Protein AF-A0A8K1GYE2-F1 (afdb_monomer_lite)

InterPro domains:
  IPR036224 GINS, helical bundle-like domain superfamily [SSF158573] (1-42)
  IPR038437 GINS complex, subunit Psf3 superfamily [G3DSA:1.20.58.2050] (1-43)

pLDDT: mean 71.18, std 12.06, range [40.31, 87.12]

Secondary structure (DSSP, 8-state):
-THHHH-SSS--HHHHTT--HHHHHHHHHHHHHHHHHHHHHTTGGGS-PPPHHHHHHHHHHGGGS--

Sequence (67 aa):
MDSSQNAYNEDTSALVARLDQLERALFQVGQKGLNDFQSWEKGQASQITASSLVQNYGKRKLTEVDG

Organism: NCBI:txid364589

Radius of gyration: 17.67 Å; chains: 1; bounding box: 30×41×43 Å

Structure (mmCIF, N/CA/C/O backbone):
data_AF-A0A8K1GYE2-F1
#
_entry.id   AF-A0A8K1GYE2-F1
#
loop_
_atom_site.group_PDB
_atom_site.id
_atom_site.type_symbol
_atom_site.label_atom_id
_atom_site.label_alt_id
_atom_site.label_comp_id
_atom_site.label_asym_id
_atom_site.label_entity_id
_atom_site.label_seq_id
_atom_site.pdbx_PDB_ins_code
_atom_site.Cartn_x
_atom_site.Cartn_y
_atom_site.Cartn_z
_atom_site.occupancy
_atom_site.B_iso_or_equiv
_atom_site.auth_seq_id
_atom_site.auth_comp_id
_atom_site.auth_asym_id
_atom_site.auth_atom_id
_atom_site.pdbx_PDB_model_num
ATOM 1 N N . MET A 1 1 ? 9.269 5.093 -8.545 1.00 60.97 1 MET A N 1
ATOM 2 C CA . MET A 1 1 ? 8.558 5.768 -7.438 1.00 60.97 1 MET A CA 1
ATOM 3 C C . MET A 1 1 ? 7.086 5.945 -7.787 1.00 60.97 1 MET A C 1
ATOM 5 O O . MET A 1 1 ? 6.257 5.455 -7.040 1.00 60.97 1 MET A O 1
ATOM 9 N N . ASP A 1 2 ? 6.755 6.493 -8.960 1.00 76.94 2 ASP A N 1
ATOM 10 C CA . ASP A 1 2 ? 5.354 6.668 -9.397 1.00 76.94 2 ASP A CA 1
ATOM 11 C C . ASP A 1 2 ? 4.535 5.373 -9.414 1.00 76.94 2 ASP A C 1
ATOM 13 O O . ASP A 1 2 ? 3.375 5.349 -9.013 1.00 76.94 2 ASP A O 1
ATOM 17 N N . SER A 1 3 ? 5.145 4.263 -9.822 1.00 67.50 3 SER A N 1
ATOM 18 C CA . SER A 1 3 ? 4.442 2.986 -9.961 1.00 67.50 3 SER A CA 1
ATOM 19 C C . SER A 1 3 ? 3.990 2.365 -8.630 1.00 67.50 3 SER A C 1
ATOM 21 O O . SER A 1 3 ? 3.048 1.589 -8.629 1.00 67.50 3 SER A O 1
ATOM 23 N N . SER A 1 4 ? 4.623 2.689 -7.494 1.00 67.50 4 SER A N 1
ATOM 24 C CA . SER A 1 4 ? 4.283 2.124 -6.169 1.00 67.50 4 SER A CA 1
ATOM 25 C C . SER A 1 4 ? 3.268 2.947 -5.378 1.00 67.50 4 SER A C 1
ATOM 27 O O . SER A 1 4 ? 2.957 2.614 -4.240 1.00 67.50 4 SER A O 1
ATOM 29 N N . GLN A 1 5 ? 2.861 4.096 -5.914 1.00 75.12 5 GLN A N 1
ATOM 30 C CA . GLN A 1 5 ? 1.904 5.008 -5.283 1.00 75.12 5 GLN A CA 1
ATOM 31 C C . GLN A 1 5 ? 0.675 5.252 -6.163 1.00 75.12 5 GLN A C 1
ATOM 33 O O . GLN A 1 5 ? -0.286 5.849 -5.697 1.00 75.12 5 GLN A O 1
ATOM 38 N N . ASN A 1 6 ? 0.682 4.754 -7.403 1.00 74.62 6 ASN A N 1
ATOM 39 C CA . ASN A 1 6 ? -0.431 4.881 -8.341 1.00 74.62 6 ASN A CA 1
ATOM 40 C C . ASN A 1 6 ? -1.042 3.528 -8.758 1.00 74.62 6 ASN A C 1
ATOM 42 O O . ASN A 1 6 ? -2.090 3.517 -9.391 1.00 74.62 6 ASN A O 1
ATOM 46 N N . ALA A 1 7 ? -0.440 2.392 -8.384 1.00 75.56 7 ALA A N 1
ATOM 47 C CA . ALA A 1 7 ? -0.943 1.053 -8.707 1.00 75.56 7 ALA A CA 1
ATOM 48 C C . ALA A 1 7 ? -1.902 0.530 -7.619 1.00 75.56 7 ALA A C 1
ATOM 50 O O . ALA A 1 7 ? -1.567 -0.361 -6.830 1.00 75.56 7 ALA A O 1
ATOM 51 N N . TYR A 1 8 ? -3.103 1.107 -7.544 1.00 63.69 8 TYR A N 1
ATOM 52 C CA . TYR A 1 8 ? -4.151 0.665 -6.618 1.00 63.69 8 TYR A CA 1
ATOM 53 C C . TYR A 1 8 ? -4.981 -0.472 -7.237 1.00 63.69 8 TYR A C 1
ATOM 55 O O . TYR A 1 8 ? -5.618 -0.276 -8.266 1.00 63.69 8 TYR A O 1
ATOM 63 N N . ASN A 1 9 ? -4.998 -1.652 -6.602 1.00 67.75 9 ASN A N 1
ATOM 64 C CA . ASN A 1 9 ? -5.669 -2.877 -7.085 1.00 67.75 9 ASN A CA 1
ATOM 65 C C . ASN A 1 9 ? -5.190 -3.416 -8.450 1.00 67.75 9 ASN A C 1
ATOM 67 O O . ASN A 1 9 ? -5.870 -4.242 -9.058 1.00 67.75 9 ASN A O 1
ATOM 71 N N . GLU A 1 10 ? -4.020 -2.993 -8.920 1.00 74.25 10 GLU A N 1
ATOM 72 C CA . GLU A 1 10 ? -3.405 -3.527 -10.137 1.00 74.25 10 GLU A CA 1
ATOM 73 C C . GLU A 1 10 ? -2.490 -4.720 -9.827 1.00 74.25 10 GLU A C 1
ATOM 75 O O . GLU A 1 10 ? -1.949 -4.848 -8.721 1.00 74.25 10 GLU A O 1
ATOM 80 N N . ASP A 1 11 ? -2.287 -5.599 -10.814 1.00 75.06 11 ASP A N 1
ATOM 81 C CA . ASP A 1 11 ? -1.317 -6.686 -10.696 1.00 75.06 11 ASP A CA 1
ATOM 82 C C . ASP A 1 11 ? 0.113 -6.128 -10.724 1.00 75.06 11 ASP A C 1
ATOM 84 O O . ASP A 1 11 ? 0.714 -5.881 -11.770 1.00 75.06 11 ASP A O 1
ATOM 88 N N . THR A 1 12 ? 0.674 -5.937 -9.534 1.00 77.31 12 THR A N 1
ATOM 89 C CA . THR A 1 12 ? 2.045 -5.445 -9.355 1.00 77.31 12 THR A CA 1
ATOM 90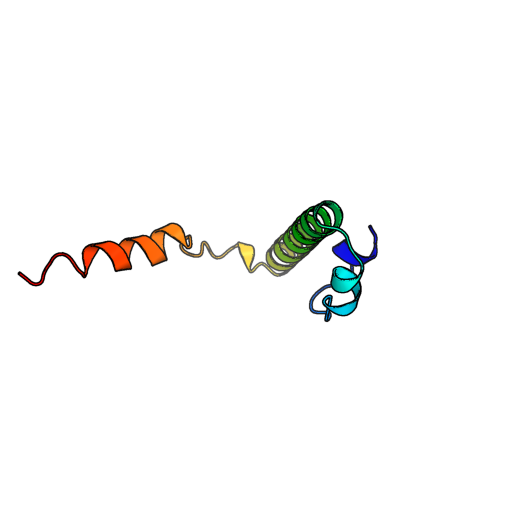 C C . THR A 1 12 ? 3.105 -6.539 -9.530 1.00 77.31 12 THR A C 1
ATOM 92 O O . THR A 1 12 ? 4.298 -6.237 -9.470 1.00 77.31 12 THR A O 1
ATOM 95 N N . SER A 1 13 ? 2.720 -7.794 -9.805 1.00 76.56 13 SER A N 1
ATOM 96 C CA . SER A 1 13 ? 3.642 -8.941 -9.865 1.00 76.56 13 SER A CA 1
ATOM 97 C C . SER A 1 13 ? 4.731 -8.768 -10.924 1.00 76.56 13 SER A C 1
ATOM 99 O O . SER A 1 13 ? 5.905 -9.025 -10.656 1.00 76.56 13 SER A O 1
ATOM 101 N N . ALA A 1 14 ? 4.373 -8.264 -12.108 1.00 76.25 14 ALA A N 1
ATOM 102 C CA . ALA A 1 14 ? 5.325 -8.014 -13.192 1.00 76.25 14 ALA A CA 1
ATOM 103 C C . ALA A 1 14 ? 6.320 -6.885 -12.866 1.00 76.25 14 ALA A C 1
ATOM 105 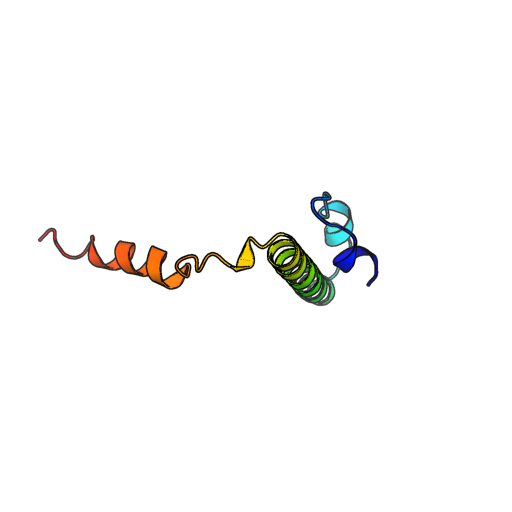O O . ALA A 1 14 ? 7.477 -6.922 -13.292 1.00 76.25 14 ALA A O 1
ATOM 106 N N . LEU A 1 15 ? 5.878 -5.894 -12.090 1.00 72.06 15 LEU A N 1
ATOM 107 C CA . LEU A 1 15 ? 6.702 -4.763 -11.679 1.00 72.06 15 LEU A CA 1
ATOM 108 C C . LEU A 1 15 ? 7.674 -5.177 -10.563 1.00 72.06 15 LEU A C 1
ATOM 110 O O . LEU A 1 15 ? 8.865 -4.889 -10.638 1.00 72.06 15 LEU A O 1
ATOM 114 N N . VAL A 1 16 ? 7.184 -5.932 -9.577 1.00 74.19 16 VAL A N 1
ATOM 115 C CA . VAL A 1 16 ? 7.960 -6.449 -8.439 1.00 74.19 16 VAL A CA 1
ATOM 116 C C . VAL A 1 16 ? 8.978 -7.513 -8.864 1.00 74.19 16 VAL A C 1
ATOM 118 O O . VAL A 1 16 ? 10.053 -7.619 -8.268 1.00 74.19 16 VAL A O 1
ATOM 121 N N . ALA A 1 17 ? 8.690 -8.273 -9.926 1.00 78.19 17 ALA A N 1
ATOM 122 C CA . ALA A 1 17 ? 9.580 -9.313 -10.442 1.00 78.19 17 ALA A CA 1
ATOM 123 C C . ALA A 1 17 ? 10.961 -8.786 -10.869 1.00 78.19 17 ALA A C 1
ATOM 125 O O . ALA A 1 17 ? 11.936 -9.533 -10.810 1.00 78.19 17 ALA A O 1
ATOM 126 N N . ARG A 1 18 ? 11.056 -7.510 -11.264 1.00 80.56 18 ARG A N 1
ATOM 127 C CA . ARG A 1 18 ? 12.297 -6.880 -11.750 1.00 80.56 18 ARG A CA 1
ATOM 128 C C . ARG A 1 18 ? 13.073 -6.122 -10.667 1.00 80.56 18 ARG A C 1
ATOM 130 O O . ARG A 1 18 ? 14.164 -5.653 -10.963 1.00 80.56 18 ARG A O 1
ATOM 137 N N . LEU A 1 19 ? 12.517 -6.007 -9.459 1.00 84.25 19 LEU A N 1
ATOM 138 C CA . LEU A 1 19 ? 13.096 -5.252 -8.344 1.00 84.25 19 LEU A CA 1
ATOM 139 C C . LEU A 1 19 ? 14.001 -6.131 -7.478 1.00 84.25 19 LEU A C 1
ATOM 141 O O . LEU A 1 19 ? 13.706 -7.315 -7.262 1.00 84.25 19 LEU A O 1
ATOM 145 N N . ASP A 1 20 ? 15.050 -5.524 -6.930 1.00 86.69 20 ASP A N 1
ATOM 146 C CA . ASP A 1 20 ? 15.892 -6.134 -5.905 1.00 86.69 20 ASP A CA 1
ATOM 147 C C . ASP A 1 20 ? 15.202 -6.181 -4.524 1.00 86.69 20 ASP A C 1
ATOM 149 O O . ASP A 1 20 ? 14.086 -5.698 -4.328 1.00 86.69 20 ASP A O 1
ATOM 153 N N . GLN A 1 21 ? 15.841 -6.807 -3.532 1.00 83.81 21 GLN A N 1
ATOM 154 C CA . GLN A 1 21 ? 15.239 -6.998 -2.207 1.00 83.81 21 GLN A CA 1
ATOM 155 C C . GLN A 1 21 ? 14.949 -5.678 -1.465 1.00 83.81 21 GLN A C 1
ATOM 157 O O . GLN A 1 21 ? 13.959 -5.599 -0.733 1.00 83.81 21 GLN A O 1
ATOM 162 N N . LEU A 1 22 ? 15.789 -4.653 -1.637 1.00 87.12 22 LEU A N 1
ATOM 163 C CA . LEU A 1 22 ? 15.610 -3.347 -1.001 1.00 87.12 22 LEU A CA 1
ATOM 164 C C . LEU A 1 22 ? 14.480 -2.577 -1.685 1.00 87.12 22 LEU A C 1
ATOM 166 O O . LEU A 1 22 ? 13.583 -2.051 -1.025 1.00 87.12 22 LEU A O 1
ATOM 170 N N . GLU A 1 23 ? 14.491 -2.562 -3.011 1.00 82.75 23 GLU A N 1
ATOM 171 C CA . GLU A 1 23 ? 13.463 -1.946 -3.834 1.00 82.75 23 GLU A CA 1
ATOM 172 C C . GLU A 1 23 ? 12.091 -2.584 -3.590 1.00 82.75 23 GLU A C 1
ATOM 174 O O . GLU A 1 23 ? 11.092 -1.873 -3.487 1.00 82.75 23 GLU A O 1
ATOM 179 N N . ARG A 1 24 ? 12.030 -3.909 -3.402 1.00 84.50 24 ARG A N 1
ATOM 180 C CA . ARG A 1 24 ? 10.809 -4.625 -2.997 1.00 84.50 24 ARG A CA 1
ATOM 181 C C . ARG A 1 24 ? 10.292 -4.164 -1.640 1.00 84.50 24 ARG A C 1
ATOM 183 O 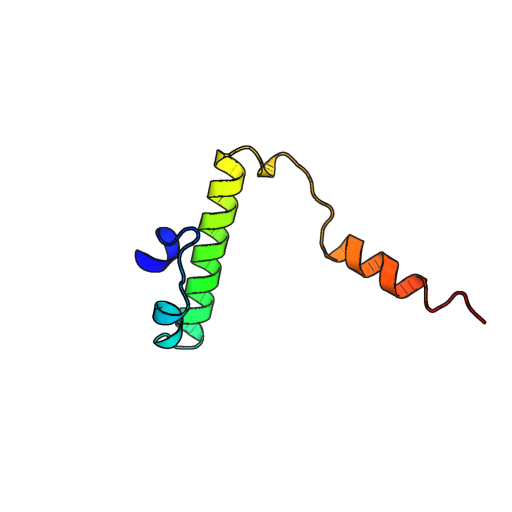O . ARG A 1 24 ? 9.090 -3.952 -1.497 1.00 84.50 24 ARG A O 1
ATOM 190 N N . ALA A 1 25 ? 11.173 -3.993 -0.654 1.00 84.12 25 ALA A N 1
ATOM 191 C CA . ALA A 1 25 ? 10.780 -3.517 0.670 1.00 84.12 25 ALA A CA 1
ATOM 192 C C . ALA A 1 25 ? 10.216 -2.087 0.606 1.00 84.12 25 ALA A C 1
ATOM 194 O O . ALA A 1 25 ? 9.166 -1.805 1.182 1.00 84.12 25 ALA A O 1
ATOM 195 N N . LEU A 1 26 ? 10.857 -1.198 -0.159 1.00 86.56 26 LEU A N 1
ATOM 196 C CA . LEU A 1 26 ? 10.366 0.166 -0.378 1.00 86.56 26 LEU A CA 1
ATOM 197 C C . LEU A 1 26 ? 9.037 0.183 -1.148 1.00 86.56 26 LEU A C 1
ATOM 199 O O . LEU A 1 26 ? 8.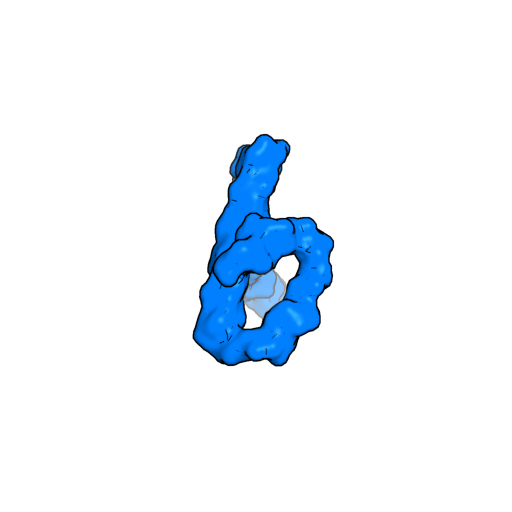122 0.922 -0.782 1.00 86.56 26 LEU A O 1
ATOM 203 N N . PHE A 1 27 ? 8.899 -0.671 -2.165 1.00 85.75 27 PHE A N 1
ATOM 204 C CA . PHE A 1 27 ? 7.666 -0.830 -2.935 1.00 85.75 27 PHE A CA 1
ATOM 205 C C . PHE A 1 27 ? 6.494 -1.261 -2.044 1.00 85.75 27 PHE A C 1
ATOM 207 O O . PHE A 1 27 ? 5.406 -0.693 -2.127 1.00 85.75 27 PHE A O 1
ATOM 214 N N . GLN A 1 28 ? 6.726 -2.216 -1.138 1.00 83.69 28 GLN A N 1
ATOM 215 C CA . GLN A 1 28 ? 5.726 -2.674 -0.169 1.00 83.69 28 GLN A CA 1
ATOM 216 C C . GLN A 1 28 ? 5.279 -1.558 0.782 1.00 83.69 28 GLN A C 1
ATOM 218 O O . GLN A 1 28 ? 4.084 -1.423 1.046 1.00 83.69 28 GLN A O 1
ATOM 223 N N . VAL A 1 29 ? 6.211 -0.737 1.275 1.00 85.75 29 VAL A N 1
ATOM 224 C CA . VAL A 1 29 ? 5.880 0.405 2.143 1.00 85.75 29 VAL A CA 1
ATOM 225 C C . VAL A 1 29 ? 5.050 1.448 1.387 1.00 85.75 29 VAL A C 1
ATOM 227 O O . VAL A 1 29 ? 4.060 1.940 1.931 1.00 85.75 29 VAL A O 1
ATOM 230 N N . GLY A 1 30 ? 5.393 1.735 0.126 1.00 85.06 30 GLY A N 1
ATOM 231 C CA . GLY A 1 30 ? 4.618 2.628 -0.743 1.00 85.06 30 GLY A CA 1
ATOM 232 C C . GLY A 1 30 ? 3.181 2.144 -0.953 1.00 85.06 30 GLY A C 1
ATOM 233 O O . GLY A 1 30 ? 2.234 2.885 -0.680 1.00 85.06 30 GLY A O 1
ATOM 234 N N . GLN A 1 31 ? 3.014 0.870 -1.321 1.00 85.56 31 GLN A N 1
ATOM 235 C CA . GLN A 1 31 ? 1.696 0.258 -1.514 1.00 85.56 31 GLN A CA 1
ATOM 236 C C . GLN A 1 31 ? 0.876 0.221 -0.217 1.00 85.56 31 GLN A C 1
ATOM 238 O O . GLN A 1 31 ? -0.340 0.408 -0.248 1.00 85.56 31 GLN A O 1
ATOM 243 N N . LYS A 1 32 ? 1.514 0.005 0.941 1.00 84.56 32 LYS A N 1
ATOM 244 C CA . LYS A 1 32 ? 0.829 0.063 2.239 1.00 84.56 32 LYS A CA 1
ATOM 245 C C . LYS A 1 32 ? 0.273 1.464 2.510 1.00 84.56 32 LYS A C 1
ATOM 247 O O . LYS A 1 32 ? -0.897 1.586 2.854 1.00 84.56 32 LYS A O 1
ATOM 252 N N . GLY A 1 33 ? 1.083 2.506 2.314 1.00 84.06 33 GLY A N 1
ATOM 253 C CA . GLY A 1 33 ? 0.646 3.894 2.497 1.00 84.06 33 GLY A CA 1
ATOM 254 C C . GLY A 1 33 ? -0.518 4.278 1.578 1.00 84.06 33 GLY A C 1
ATOM 255 O O . GLY A 1 33 ? -1.472 4.904 2.032 1.00 84.06 33 GLY A O 1
ATOM 256 N N . LEU A 1 34 ? -0.479 3.839 0.315 1.00 85.00 34 LEU A N 1
ATOM 257 C CA . LEU A 1 34 ? -1.565 4.049 -0.647 1.00 85.00 34 LEU A CA 1
ATOM 258 C C . LEU A 1 34 ? -2.873 3.378 -0.201 1.00 85.00 34 LEU A C 1
ATOM 260 O O . LEU A 1 34 ? -3.930 4.008 -0.218 1.00 85.00 34 LEU A O 1
ATOM 264 N N . ASN A 1 35 ? -2.809 2.114 0.225 1.00 83.44 35 ASN A N 1
ATOM 265 C CA . ASN A 1 35 ? -3.984 1.368 0.680 1.00 83.44 35 ASN A CA 1
ATOM 266 C C . ASN A 1 35 ? -4.588 1.950 1.964 1.00 83.44 35 ASN A C 1
ATOM 268 O O . ASN A 1 35 ? -5.813 2.056 2.070 1.00 83.44 35 ASN A O 1
ATOM 272 N N . ASP A 1 36 ? -3.744 2.358 2.913 1.00 81.88 36 ASP A N 1
ATOM 273 C CA . ASP A 1 36 ? -4.181 2.988 4.162 1.00 81.88 36 ASP A CA 1
ATOM 274 C C . ASP A 1 36 ? -4.865 4.337 3.876 1.00 81.88 36 ASP A C 1
ATOM 276 O O . ASP A 1 36 ? -5.948 4.606 4.400 1.00 81.88 36 ASP A O 1
ATOM 280 N N . PHE A 1 37 ? -4.292 5.155 2.982 1.00 81.31 37 PHE A N 1
ATOM 281 C CA . PHE A 1 37 ? -4.882 6.431 2.570 1.00 81.31 37 PHE A CA 1
ATOM 282 C C . PHE A 1 37 ? -6.227 6.249 1.857 1.00 81.31 37 PHE A C 1
ATOM 284 O O . PHE A 1 37 ? -7.197 6.913 2.205 1.00 81.31 37 PHE A O 1
ATOM 291 N N . GLN A 1 38 ? -6.322 5.303 0.919 1.00 81.75 38 GLN A N 1
ATOM 292 C CA . GLN A 1 38 ? -7.574 4.986 0.222 1.00 81.75 38 GLN A CA 1
ATOM 293 C C . GLN A 1 38 ? -8.662 4.468 1.175 1.00 81.75 38 GLN A C 1
ATOM 295 O O . GLN A 1 38 ? -9.837 4.807 1.035 1.00 81.75 38 GLN A O 1
ATOM 300 N N . SER A 1 39 ? -8.279 3.667 2.172 1.00 78.06 39 SER A N 1
ATOM 301 C CA . SER A 1 39 ? -9.201 3.179 3.206 1.00 78.06 39 SER A CA 1
ATOM 302 C C . SER A 1 39 ? -9.677 4.313 4.120 1.00 78.06 39 SER A C 1
ATOM 304 O O . SER A 1 39 ? -10.831 4.320 4.554 1.00 78.06 39 SER A O 1
ATOM 306 N N . TRP A 1 40 ? -8.811 5.289 4.403 1.00 81.00 40 TRP A N 1
ATOM 307 C CA . TRP A 1 40 ? -9.167 6.496 5.145 1.00 81.00 40 TRP A CA 1
ATOM 308 C C . TRP A 1 40 ? -10.094 7.420 4.349 1.00 81.00 40 TRP A C 1
ATOM 310 O O . TRP A 1 40 ? -11.140 7.806 4.866 1.00 81.00 40 TRP A O 1
ATOM 320 N N . GLU A 1 41 ? -9.772 7.701 3.084 1.00 82.50 41 GLU A N 1
ATOM 321 C CA . GLU A 1 41 ? -10.576 8.543 2.187 1.00 82.50 41 GLU A CA 1
ATOM 322 C C . GLU A 1 41 ? -12.009 8.005 2.034 1.00 82.50 41 GLU A C 1
ATOM 324 O O . GLU A 1 41 ? -12.975 8.764 2.043 1.00 82.50 41 GLU A O 1
ATOM 329 N N . LYS A 1 42 ? -12.166 6.676 1.983 1.00 80.44 42 LYS A N 1
ATOM 330 C CA . LYS A 1 42 ? -13.471 5.998 1.888 1.00 80.44 42 LYS A CA 1
ATOM 331 C C . LYS A 1 42 ? -14.191 5.841 3.234 1.00 80.44 42 LYS A C 1
ATOM 333 O O . LYS A 1 42 ? -15.228 5.185 3.294 1.00 80.44 42 LYS A O 1
ATOM 338 N N . GLY A 1 43 ? -13.639 6.375 4.326 1.00 69.88 43 GLY A N 1
ATOM 339 C CA . GLY A 1 43 ? -14.195 6.254 5.679 1.00 69.88 43 GLY A CA 1
ATOM 340 C C . GLY A 1 43 ? -14.113 4.846 6.288 1.00 69.88 43 GLY A C 1
ATOM 341 O O . GLY A 1 43 ? -14.585 4.629 7.403 1.00 69.88 43 GLY A O 1
ATOM 342 N N . GLN A 1 44 ? -13.483 3.885 5.604 1.00 63.72 44 GLN A N 1
ATOM 343 C CA . GLN A 1 44 ? -13.331 2.500 6.069 1.00 63.72 44 GLN A CA 1
ATOM 344 C C . GLN A 1 44 ? -12.347 2.390 7.243 1.00 63.72 44 GLN A C 1
ATOM 346 O O . GLN A 1 44 ? -12.478 1.498 8.077 1.00 63.72 44 GLN A O 1
ATOM 351 N N . ALA A 1 45 ? -11.420 3.345 7.374 1.00 61.25 45 ALA A N 1
ATOM 352 C CA . ALA A 1 45 ? -10.526 3.456 8.528 1.00 61.25 45 ALA A CA 1
ATOM 353 C C . ALA A 1 45 ? -11.231 3.909 9.826 1.00 61.25 45 ALA A C 1
ATOM 355 O O . ALA A 1 45 ? -10.602 3.932 10.882 1.00 61.25 45 ALA A O 1
ATOM 356 N N . SER A 1 46 ? -12.525 4.265 9.779 1.00 59.34 46 SER A N 1
ATOM 357 C CA . SER A 1 46 ? -13.306 4.588 10.984 1.00 59.34 46 SER A CA 1
ATOM 358 C C . SER A 1 46 ? -13.695 3.344 11.794 1.00 59.34 46 SER A C 1
ATOM 360 O O . SER A 1 46 ? -14.086 3.469 12.957 1.00 59.34 46 SER A O 1
ATOM 362 N N . GLN A 1 47 ? -13.617 2.147 11.202 1.00 60.78 47 GLN A N 1
ATOM 363 C CA . GLN A 1 47 ? -13.896 0.890 11.888 1.00 60.78 47 GLN A CA 1
ATOM 364 C C . GLN A 1 47 ? -12.621 0.390 12.576 1.00 60.78 47 GLN A C 1
ATOM 366 O O . GLN A 1 47 ? -11.686 -0.066 11.922 1.00 60.78 47 GLN A O 1
ATOM 371 N N . ILE A 1 48 ? -12.581 0.448 13.910 1.00 62.28 48 ILE A N 1
ATOM 372 C CA . ILE A 1 48 ? -11.494 -0.160 14.688 1.00 62.28 48 ILE A CA 1
ATOM 373 C C . ILE A 1 48 ? -11.628 -1.681 14.566 1.00 62.28 48 ILE A C 1
ATOM 375 O O . ILE A 1 48 ? -12.382 -2.325 15.294 1.00 62.28 48 ILE A O 1
ATOM 379 N N . THR A 1 49 ? -10.915 -2.268 13.610 1.00 63.00 49 THR A N 1
ATOM 380 C CA . THR A 1 49 ? -10.813 -3.719 13.475 1.00 63.00 49 THR A CA 1
ATOM 381 C C . THR A 1 49 ? -9.838 -4.264 14.510 1.00 63.00 49 THR A C 1
ATOM 383 O O . THR A 1 49 ? -8.770 -3.690 14.732 1.00 63.00 49 THR A O 1
ATOM 386 N N . ALA A 1 50 ? -10.185 -5.390 15.137 1.00 58.62 50 ALA A N 1
ATOM 387 C CA . ALA A 1 50 ? -9.291 -6.065 16.068 1.00 58.62 50 ALA A CA 1
ATOM 388 C C . ALA A 1 50 ? -7.947 -6.360 15.386 1.00 58.62 50 ALA A C 1
ATOM 390 O O . ALA A 1 50 ? -7.906 -6.946 14.305 1.00 58.62 50 ALA A O 1
ATOM 391 N N . SER A 1 51 ? -6.851 -5.959 16.032 1.00 63.84 51 SER A N 1
ATOM 392 C CA . SER A 1 51 ? -5.507 -6.268 15.549 1.00 63.84 51 SER A CA 1
ATOM 393 C C . SER A 1 51 ? -5.350 -7.779 15.353 1.00 63.84 51 SER A C 1
ATOM 395 O O . SER A 1 51 ? -5.875 -8.578 16.136 1.00 63.84 51 SER A O 1
ATOM 397 N N . SER A 1 52 ? -4.572 -8.182 14.348 1.00 60.94 52 SER A N 1
ATOM 398 C CA . SER A 1 52 ? -4.210 -9.588 14.124 1.00 60.94 52 SER A CA 1
ATOM 399 C C . SER A 1 52 ? -3.556 -10.227 15.360 1.00 60.94 52 SER A C 1
ATOM 401 O O . SER A 1 52 ? -3.636 -11.441 15.546 1.00 60.94 52 SER A O 1
ATOM 403 N N . LEU A 1 53 ? -2.982 -9.422 16.263 1.00 57.81 53 LEU A N 1
ATOM 404 C CA . LEU A 1 53 ? -2.527 -9.853 17.587 1.00 57.81 53 LEU A CA 1
ATOM 405 C C . LEU A 1 53 ? -3.656 -10.430 18.453 1.00 57.81 53 LEU A C 1
ATOM 407 O O . LEU A 1 53 ? -3.467 -11.482 19.057 1.00 57.81 53 LEU A O 1
ATOM 411 N N . VAL A 1 54 ? -4.831 -9.794 18.482 1.00 61.75 54 VAL A N 1
ATOM 412 C CA . VAL A 1 54 ? -6.002 -10.259 19.249 1.00 61.75 54 VAL A CA 1
ATOM 413 C C . VAL A 1 54 ? -6.591 -11.528 18.633 1.00 61.75 54 VAL A C 1
ATOM 415 O O . VAL A 1 54 ? -6.873 -12.483 19.356 1.00 61.75 54 VAL A O 1
ATOM 418 N N . GLN A 1 55 ? -6.701 -11.590 17.302 1.00 59.88 55 GLN A N 1
ATOM 419 C CA . GLN A 1 55 ? -7.196 -12.784 16.602 1.00 59.88 55 GLN A CA 1
ATOM 420 C C . GLN A 1 55 ? -6.292 -14.012 16.823 1.00 59.88 55 GLN A C 1
ATOM 422 O O . GLN A 1 55 ? -6.781 -15.130 16.984 1.00 59.88 55 GLN A O 1
ATOM 427 N N . ASN A 1 56 ? -4.971 -13.812 16.883 1.00 61.34 56 ASN A N 1
ATOM 428 C CA . ASN A 1 56 ? -3.997 -14.885 17.105 1.00 61.34 56 ASN A CA 1
ATOM 429 C C . ASN A 1 56 ? -3.756 -15.222 18.586 1.00 61.34 56 ASN A C 1
ATOM 431 O O . ASN A 1 56 ? -3.155 -16.255 18.888 1.00 61.34 56 ASN A O 1
ATOM 435 N N . TYR A 1 57 ? -4.192 -14.375 19.521 1.00 58.50 57 TYR A N 1
ATOM 436 C CA . TYR A 1 57 ? -4.075 -14.650 20.955 1.00 58.50 57 TYR A CA 1
ATOM 437 C C . TYR A 1 57 ? -5.080 -15.723 21.406 1.00 58.50 57 TYR A C 1
ATOM 439 O O . TYR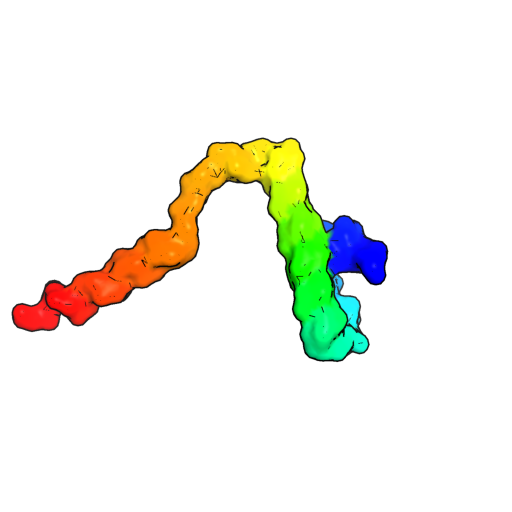 A 1 57 ? -4.707 -16.645 22.129 1.00 58.50 57 TYR A O 1
ATOM 447 N N . GLY A 1 58 ? -6.317 -15.690 20.891 1.00 53.78 58 GLY A N 1
ATOM 448 C CA . GLY A 1 58 ? -7.348 -16.689 21.214 1.00 53.78 58 GLY A CA 1
ATOM 449 C C . GLY A 1 58 ? -6.993 -18.122 20.792 1.00 53.78 58 GLY A C 1
ATOM 450 O O . GLY A 1 58 ? -7.347 -19.075 21.479 1.00 53.78 58 GLY A O 1
ATOM 451 N N . LYS A 1 59 ? -6.215 -18.290 19.714 1.00 57.91 59 LYS A N 1
ATOM 452 C CA . LYS A 1 59 ? -5.820 -19.615 19.205 1.00 57.91 59 LYS A CA 1
ATOM 453 C C . LYS A 1 59 ? -4.741 -20.320 20.035 1.00 57.91 59 LYS A C 1
ATOM 455 O O . LYS A 1 59 ? -4.568 -21.519 19.872 1.00 57.91 59 LYS A O 1
ATOM 460 N N . ARG A 1 60 ? -4.028 -19.609 20.920 1.00 55.66 60 ARG A N 1
ATOM 461 C CA . ARG A 1 60 ? -2.962 -20.191 21.762 1.00 55.66 60 ARG A CA 1
ATOM 462 C C . ARG A 1 60 ? -3.435 -20.665 23.138 1.00 55.66 60 ARG A C 1
ATOM 464 O O . ARG A 1 60 ? -2.696 -21.380 23.796 1.00 55.66 60 ARG A O 1
ATOM 471 N N . LYS A 1 61 ? -4.646 -20.290 23.569 1.00 54.44 61 LYS A N 1
ATOM 472 C CA . LYS A 1 61 ? -5.233 -20.743 24.845 1.00 54.44 61 LYS A CA 1
ATOM 473 C C . LYS A 1 61 ? -6.177 -21.942 24.709 1.00 54.44 61 LYS A C 1
ATOM 475 O O . LYS A 1 61 ? -6.409 -22.618 25.701 1.00 54.44 61 LYS A O 1
ATOM 480 N N . LEU A 1 62 ? -6.707 -22.219 23.514 1.00 51.50 62 LEU A N 1
ATOM 481 C CA . LEU A 1 62 ? -7.652 -23.326 23.308 1.00 51.50 62 LEU A CA 1
ATOM 482 C C . LEU A 1 62 ? -6.971 -24.708 23.298 1.00 51.50 62 LEU A C 1
ATOM 484 O O . LEU A 1 62 ? -7.631 -25.710 23.509 1.00 51.50 62 LEU A O 1
ATOM 488 N N . THR A 1 63 ? -5.655 -24.774 23.092 1.00 52.50 63 THR A N 1
ATOM 489 C CA . THR A 1 63 ? -4.895 -26.037 23.098 1.00 52.50 63 THR A CA 1
ATOM 490 C C . THR A 1 63 ? -4.348 -26.436 24.472 1.00 52.50 63 THR A C 1
ATOM 492 O O . THR A 1 63 ? -3.664 -27.446 24.564 1.00 52.50 63 THR A O 1
ATOM 495 N N . GLU A 1 64 ? -4.612 -25.662 25.530 1.00 52.25 64 GLU A N 1
ATOM 496 C CA . GLU A 1 64 ? -4.119 -25.931 26.897 1.00 52.25 64 GLU A CA 1
ATOM 497 C C . GLU A 1 64 ? -5.267 -26.182 27.897 1.00 52.25 64 GLU A C 1
ATOM 499 O O . GLU A 1 64 ? -5.084 -26.093 29.106 1.00 52.25 64 GLU A O 1
ATOM 504 N N . VAL A 1 65 ? -6.475 -26.470 27.400 1.00 53.38 65 VAL A N 1
ATOM 505 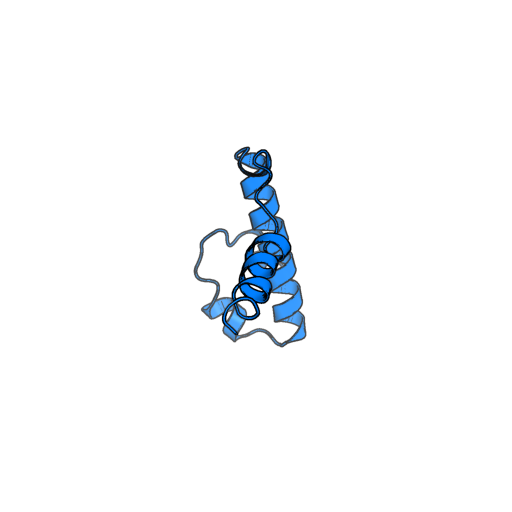C CA . VAL A 1 65 ? -7.635 -26.869 28.216 1.00 53.38 65 VAL A CA 1
ATOM 506 C C . VAL A 1 65 ? -8.295 -28.093 27.576 1.00 53.38 65 VAL A C 1
ATOM 508 O O . VAL A 1 65 ? -9.469 -28.077 27.244 1.00 53.38 65 VAL A O 1
ATOM 511 N N . ASP A 1 66 ? -7.495 -29.130 27.351 1.00 50.62 66 ASP A N 1
ATOM 512 C CA . ASP A 1 66 ? -7.938 -30.512 27.146 1.00 50.62 66 ASP A CA 1
ATOM 513 C C . ASP A 1 66 ? -6.826 -31.410 27.711 1.00 50.62 66 ASP A C 1
ATOM 515 O O . ASP A 1 66 ? -5.880 -31.789 27.017 1.00 50.62 66 ASP A O 1
ATOM 519 N N . GLY A 1 67 ? -6.898 -31.650 29.021 1.00 40.31 67 GLY A N 1
ATOM 520 C CA . GLY A 1 67 ? -5.984 -32.484 29.801 1.00 40.31 67 GLY A CA 1
ATOM 521 C C . GLY A 1 67 ? -6.549 -32.747 31.184 1.00 40.31 67 GLY A C 1
ATOM 522 O O . GLY A 1 67 ? -6.697 -31.758 31.934 1.00 40.31 67 GLY A O 1
#

Foldseek 3Di:
DVCLQPQDPHDCVVVLVPDDPVRNVVSVVSVVVNVVVVCVVVVVVVDPDDPVVVVVVVVVPVVVPDD